Protein AF-A0A7C2LN45-F1 (afdb_monomer_lite)

Foldseek 3Di:
DDPPVPPPPPPDLQLLLVQEPPSDPVRSQVQLVVQLVCCVPVVDQQDDDDPDDRSSSSSSVCSNVVSDHDDDPPCDPVNVVVVVVVVVD

Structure (mmCIF, N/CA/C/O backbone):
data_AF-A0A7C2LN45-F1
#
_entry.id   AF-A0A7C2LN45-F1
#
loop_
_atom_site.group_PDB
_atom_site.id
_atom_site.type_symbol
_atom_site.label_atom_id
_atom_site.label_alt_id
_atom_site.label_comp_id
_atom_site.label_asym_id
_atom_site.label_entity_id
_atom_site.label_seq_id
_atom_site.pdbx_PDB_ins_code
_atom_site.Cartn_x
_atom_site.Cartn_y
_atom_site.Cartn_z
_atom_site.occupancy
_atom_site.B_iso_or_equiv
_atom_site.auth_seq_id
_atom_site.auth_comp_id
_atom_site.auth_asym_id
_atom_site.auth_atom_id
_atom_site.pdbx_PDB_model_num
ATOM 1 N N . MET A 1 1 ? -1.349 -33.073 7.906 1.00 39.97 1 MET A N 1
ATOM 2 C CA . MET A 1 1 ? -1.950 -32.438 6.719 1.00 39.97 1 MET A CA 1
ATOM 3 C C . MET A 1 1 ? -1.407 -31.032 6.661 1.00 39.97 1 MET A C 1
ATOM 5 O O . MET A 1 1 ? -1.893 -30.151 7.359 1.00 39.97 1 MET A O 1
ATOM 9 N N . ASP A 1 2 ? -0.293 -30.899 5.957 1.00 44.22 2 ASP A N 1
ATOM 10 C CA . ASP A 1 2 ? 0.519 -29.695 5.879 1.00 44.22 2 ASP A CA 1
ATOM 11 C C . ASP A 1 2 ? -0.296 -28.500 5.373 1.00 44.22 2 ASP A C 1
ATOM 13 O O . ASP A 1 2 ? -0.731 -28.471 4.223 1.00 44.22 2 ASP A O 1
ATOM 17 N N . ASN A 1 3 ? -0.471 -27.479 6.216 1.00 44.25 3 ASN A N 1
ATOM 18 C CA . ASN A 1 3 ? -1.025 -26.175 5.828 1.00 44.25 3 ASN A CA 1
ATOM 19 C C . ASN A 1 3 ? 0.025 -25.346 5.052 1.00 44.25 3 ASN A C 1
ATOM 21 O O . ASN A 1 3 ? 0.262 -24.172 5.322 1.00 44.25 3 ASN A O 1
ATOM 25 N N . LEU A 1 4 ? 0.654 -25.971 4.052 1.00 43.62 4 LEU A N 1
ATOM 26 C CA . LEU A 1 4 ? 1.650 -25.407 3.129 1.00 43.62 4 LEU A CA 1
ATOM 27 C C . LEU A 1 4 ? 1.078 -24.322 2.190 1.00 43.62 4 LEU A C 1
ATOM 29 O O . LEU A 1 4 ? 1.799 -23.770 1.365 1.00 43.62 4 LEU A O 1
ATOM 33 N N . LEU A 1 5 ? -0.207 -23.978 2.326 1.00 42.09 5 LEU A N 1
ATOM 34 C CA . LEU A 1 5 ? -0.905 -22.961 1.532 1.00 42.09 5 LEU A CA 1
ATOM 35 C C . LEU A 1 5 ? -0.910 -21.562 2.170 1.00 42.09 5 LEU A C 1
ATOM 37 O O . LEU A 1 5 ? -1.476 -20.639 1.589 1.00 42.09 5 LEU A O 1
ATOM 41 N N . GLN A 1 6 ? -0.236 -21.360 3.310 1.00 42.16 6 GLN A N 1
ATOM 42 C CA . GLN A 1 6 ? -0.074 -20.036 3.937 1.00 42.16 6 GLN A CA 1
ATOM 43 C C . GLN A 1 6 ? 0.708 -19.016 3.077 1.00 42.16 6 GLN A C 1
ATOM 45 O O . GLN A 1 6 ? 0.838 -17.866 3.481 1.00 42.16 6 GLN A O 1
ATOM 50 N N . ASN A 1 7 ? 1.226 -19.409 1.906 1.00 47.97 7 ASN A N 1
ATOM 51 C CA . ASN A 1 7 ? 2.242 -18.649 1.177 1.00 47.97 7 ASN A CA 1
ATOM 52 C C . ASN A 1 7 ? 1.979 -18.453 -0.324 1.00 47.97 7 ASN A C 1
ATOM 54 O O . ASN A 1 7 ? 2.913 -18.197 -1.084 1.00 47.97 7 ASN A O 1
ATOM 58 N N . ILE A 1 8 ? 0.722 -18.482 -0.780 1.00 57.19 8 ILE A N 1
ATOM 59 C CA . ILE A 1 8 ? 0.410 -17.658 -1.957 1.00 57.19 8 ILE A CA 1
ATOM 60 C C . ILE A 1 8 ? 0.478 -16.220 -1.441 1.00 57.19 8 ILE A C 1
ATOM 62 O O . ILE A 1 8 ? -0.483 -15.755 -0.833 1.00 57.19 8 ILE A O 1
ATOM 66 N N . LEU A 1 9 ? 1.639 -15.564 -1.591 1.00 72.56 9 LEU A N 1
ATOM 67 C CA . LEU A 1 9 ? 1.828 -14.149 -1.257 1.00 72.56 9 LEU A CA 1
ATOM 68 C C . LEU A 1 9 ? 0.747 -13.352 -1.991 1.00 72.56 9 LEU A C 1
ATOM 70 O O . LEU A 1 9 ? 0.862 -13.067 -3.181 1.00 72.56 9 LEU A O 1
ATOM 74 N N . TYR A 1 10 ? -0.338 -13.051 -1.292 1.00 81.00 10 TYR A N 1
ATOM 75 C CA . TYR A 1 10 ? -1.390 -12.186 -1.775 1.00 81.00 10 TYR A CA 1
ATOM 76 C C . TYR A 1 10 ? -1.234 -10.834 -1.070 1.00 81.00 10 TYR A C 1
ATOM 78 O O . TYR A 1 10 ? -1.092 -10.809 0.151 1.00 81.00 10 TYR A O 1
ATOM 86 N N . PRO A 1 11 ? -1.296 -9.717 -1.806 1.00 89.38 11 PRO A N 1
ATOM 87 C CA . PRO A 1 11 ? -1.259 -9.651 -3.266 1.00 89.38 11 PRO A CA 1
ATOM 88 C C . PRO A 1 11 ? 0.111 -10.085 -3.837 1.00 89.38 11 PRO A C 1
ATOM 90 O O . PRO A 1 11 ? 1.12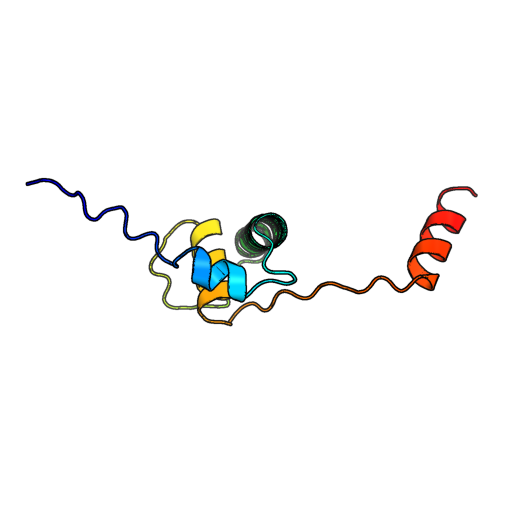5 -9.899 -3.160 1.00 89.38 11 PRO A O 1
ATOM 93 N N . PRO A 1 12 ? 0.175 -10.626 -5.071 1.00 92.31 12 PRO A N 1
ATOM 94 C CA . PRO A 1 12 ? 1.445 -11.017 -5.685 1.00 92.31 12 PRO A CA 1
ATOM 95 C C . PRO A 1 12 ? 2.404 -9.829 -5.808 1.00 92.31 12 PRO A C 1
ATOM 97 O O . PRO A 1 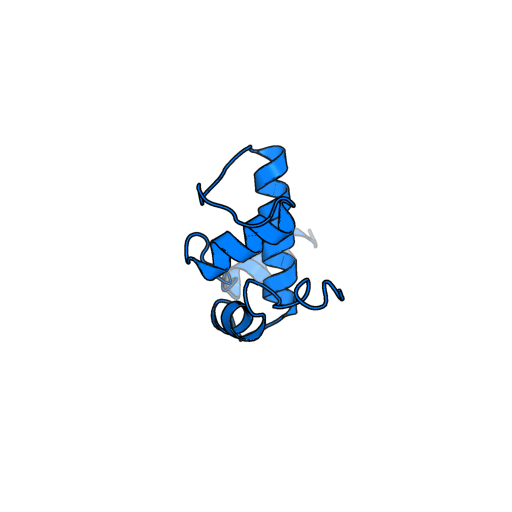12 ? 2.019 -8.762 -6.297 1.00 92.31 12 PRO A O 1
ATOM 100 N N . LEU A 1 13 ? 3.659 -10.019 -5.391 1.00 90.75 13 LEU A N 1
ATOM 101 C CA . LEU A 1 13 ? 4.653 -8.944 -5.336 1.00 90.75 13 LEU A CA 1
ATOM 102 C C . LEU A 1 13 ? 4.923 -8.319 -6.711 1.00 90.75 13 LEU A C 1
ATOM 104 O O . LEU A 1 13 ? 5.007 -7.098 -6.805 1.00 90.75 13 LEU A O 1
ATOM 108 N N . ASP A 1 14 ? 5.020 -9.127 -7.767 1.00 91.81 14 ASP A N 1
ATOM 109 C CA . ASP A 1 14 ? 5.307 -8.622 -9.116 1.00 91.81 14 ASP A CA 1
ATOM 110 C C . ASP A 1 14 ? 4.196 -7.681 -9.606 1.00 91.81 14 ASP A C 1
ATOM 112 O O . ASP A 1 14 ? 4.476 -6.573 -10.062 1.00 91.81 14 ASP A O 1
ATOM 116 N N . VAL A 1 15 ? 2.929 -8.043 -9.367 1.00 94.06 15 VAL A N 1
ATOM 117 C CA . VAL A 1 15 ? 1.777 -7.189 -9.699 1.00 94.06 15 VAL A CA 1
ATOM 118 C C . VAL A 1 15 ? 1.794 -5.896 -8.885 1.00 94.06 15 VAL A C 1
ATOM 120 O O . VAL A 1 15 ? 1.482 -4.830 -9.409 1.00 94.06 15 VAL A O 1
ATOM 123 N N . LEU A 1 16 ? 2.160 -5.955 -7.600 1.00 94.12 16 LEU A N 1
ATOM 124 C CA . LEU A 1 16 ? 2.286 -4.756 -6.764 1.00 94.12 16 LEU A CA 1
ATOM 125 C C . LEU A 1 16 ? 3.392 -3.824 -7.263 1.00 94.12 16 LEU A C 1
ATOM 127 O O . LEU A 1 16 ? 3.218 -2.607 -7.249 1.00 94.12 16 LEU A O 1
ATOM 131 N N . ILE A 1 17 ? 4.519 -4.382 -7.701 1.00 93.81 17 ILE A N 1
ATOM 132 C CA . ILE A 1 17 ? 5.653 -3.620 -8.221 1.00 93.81 17 ILE A CA 1
ATOM 133 C C . ILE A 1 17 ? 5.261 -2.863 -9.498 1.00 93.81 17 ILE A C 1
ATOM 135 O O . ILE A 1 17 ? 5.574 -1.682 -9.615 1.00 93.81 17 ILE A O 1
ATOM 139 N N . GLU A 1 18 ? 4.508 -3.481 -10.408 1.00 95.06 18 GLU A N 1
ATOM 140 C CA . GLU A 1 18 ? 4.016 -2.822 -11.631 1.00 95.06 18 GLU A CA 1
ATOM 141 C C . GLU A 1 18 ? 3.055 -1.650 -11.356 1.00 95.06 18 GLU A C 1
ATOM 143 O O . GLU A 1 18 ? 2.857 -0.776 -12.202 1.00 95.06 18 GLU A O 1
ATOM 148 N N . LYS A 1 19 ? 2.441 -1.601 -10.165 1.00 93.75 19 LYS A N 1
ATOM 149 C CA . LYS A 1 19 ? 1.541 -0.510 -9.752 1.00 93.75 19 LYS A CA 1
ATOM 150 C C . LYS A 1 19 ? 2.278 0.717 -9.226 1.00 93.75 19 LYS A C 1
ATOM 152 O O . LYS A 1 19 ? 1.630 1.747 -9.008 1.00 93.75 19 LYS A O 1
ATOM 157 N N . VAL A 1 20 ? 3.587 0.630 -8.977 1.00 92.31 20 VAL A N 1
ATOM 158 C CA . VAL A 1 20 ? 4.351 1.722 -8.364 1.00 92.31 20 VAL A CA 1
ATOM 159 C C . VAL A 1 20 ? 5.325 2.376 -9.344 1.00 92.31 20 VAL A C 1
ATOM 161 O O . VAL A 1 20 ? 5.859 1.714 -10.232 1.00 92.31 20 VAL A O 1
ATOM 164 N N . PRO A 1 21 ? 5.604 3.684 -9.190 1.00 90.62 21 PRO A N 1
ATOM 165 C CA . PRO A 1 21 ? 6.570 4.374 -10.033 1.00 90.62 21 PRO A CA 1
ATOM 166 C C . PRO A 1 21 ? 7.931 3.671 -10.082 1.00 90.62 21 PRO A C 1
ATOM 168 O O . PRO A 1 21 ? 8.466 3.245 -9.054 1.00 90.62 21 PRO A O 1
ATOM 171 N N . TYR A 1 22 ? 8.485 3.589 -11.294 1.00 91.38 22 TYR A N 1
ATOM 172 C CA . TYR A 1 22 ? 9.773 2.956 -11.593 1.00 91.38 22 TYR A CA 1
ATOM 173 C C . TYR A 1 22 ? 9.885 1.489 -11.169 1.00 91.38 22 TYR A C 1
ATOM 175 O O . TYR A 1 22 ? 11.001 1.004 -10.997 1.00 91.38 22 TYR A O 1
ATOM 183 N N . ASN A 1 23 ? 8.763 0.790 -10.962 1.00 91.94 23 ASN A N 1
ATOM 184 C CA . ASN A 1 23 ? 8.756 -0.602 -10.512 1.00 91.94 23 ASN A CA 1
ATOM 185 C C . ASN A 1 23 ? 9.642 -0.809 -9.264 1.00 91.94 23 ASN A C 1
ATOM 187 O O . ASN A 1 23 ? 10.339 -1.814 -9.108 1.00 91.94 23 ASN A O 1
ATOM 191 N N . SER A 1 24 ? 9.664 0.185 -8.370 1.00 92.44 24 SER A N 1
ATOM 192 C CA . SER A 1 24 ? 10.593 0.214 -7.244 1.00 92.44 24 SER A CA 1
ATOM 193 C C . SER A 1 24 ? 9.990 -0.414 -5.991 1.00 92.44 24 SER A C 1
ATOM 195 O O . SER A 1 24 ? 9.058 0.121 -5.386 1.00 92.44 24 SER A O 1
ATOM 197 N N . ARG A 1 25 ? 10.604 -1.506 -5.518 1.00 93.12 25 ARG A N 1
ATOM 198 C CA . ARG A 1 25 ? 10.256 -2.143 -4.234 1.00 93.12 25 ARG A CA 1
ATOM 199 C C . ARG A 1 25 ? 10.345 -1.169 -3.060 1.00 93.12 25 ARG A C 1
ATOM 201 O O . ARG A 1 25 ? 9.488 -1.187 -2.184 1.00 93.12 25 ARG A O 1
ATOM 208 N N . PHE A 1 26 ? 11.340 -0.284 -3.063 1.00 92.69 26 PHE A N 1
ATOM 209 C CA . PHE A 1 26 ? 11.493 0.733 -2.021 1.00 92.69 26 PHE A CA 1
ATOM 210 C C . PHE A 1 26 ? 10.316 1.711 -2.001 1.00 92.69 26 PHE A C 1
ATOM 212 O O . PHE A 1 26 ? 9.812 2.048 -0.930 1.00 92.69 26 PHE A O 1
ATOM 219 N N . VAL A 1 27 ? 9.844 2.139 -3.177 1.00 93.62 27 VAL A N 1
ATOM 220 C CA . VAL A 1 27 ? 8.669 3.014 -3.291 1.00 93.62 27 VAL A CA 1
ATOM 221 C C . VAL A 1 27 ? 7.419 2.296 -2.791 1.00 93.62 27 VAL A C 1
ATOM 223 O O . VAL A 1 27 ? 6.668 2.880 -2.012 1.00 93.62 27 VAL A O 1
ATOM 226 N N . LEU A 1 28 ? 7.227 1.029 -3.172 1.00 95.12 28 LEU A N 1
ATOM 227 C CA . LEU A 1 28 ? 6.117 0.202 -2.694 1.00 95.12 28 LEU A CA 1
ATOM 228 C C . LEU A 1 28 ? 6.108 0.093 -1.163 1.00 95.12 28 LEU A C 1
ATOM 230 O O . LEU A 1 28 ? 5.095 0.401 -0.536 1.00 95.12 28 LEU A O 1
ATOM 234 N N . ILE A 1 29 ? 7.240 -0.285 -0.561 1.00 95.00 29 ILE A N 1
ATOM 235 C CA . ILE A 1 29 ? 7.355 -0.490 0.889 1.00 95.00 29 ILE A CA 1
ATOM 236 C C . ILE A 1 29 ? 7.058 0.805 1.647 1.00 95.00 29 ILE A C 1
ATOM 238 O O . ILE A 1 29 ? 6.242 0.806 2.572 1.00 95.00 29 ILE A O 1
ATOM 242 N N . ASN A 1 30 ? 7.671 1.915 1.232 1.00 95.25 30 ASN A N 1
ATOM 243 C CA . ASN A 1 30 ? 7.474 3.209 1.880 1.00 95.25 30 ASN A CA 1
ATOM 244 C C . ASN A 1 30 ? 6.040 3.724 1.716 1.00 95.25 30 ASN A C 1
ATOM 246 O O . ASN A 1 30 ? 5.458 4.253 2.666 1.00 95.25 30 ASN A O 1
ATOM 250 N N . ALA A 1 31 ? 5.444 3.551 0.535 1.00 94.75 31 ALA A N 1
ATOM 251 C CA . ALA A 1 31 ? 4.064 3.947 0.292 1.00 94.75 31 ALA A CA 1
ATOM 252 C C . ALA A 1 31 ? 3.080 3.131 1.141 1.00 94.75 31 ALA A C 1
ATOM 254 O O . ALA A 1 31 ? 2.199 3.718 1.771 1.00 94.75 31 ALA A O 1
ATOM 255 N N . ALA A 1 32 ? 3.260 1.809 1.218 1.00 95.31 32 ALA A N 1
ATOM 256 C CA . ALA A 1 32 ? 2.442 0.929 2.048 1.00 95.31 32 ALA A CA 1
ATOM 257 C C . ALA A 1 32 ? 2.568 1.274 3.541 1.00 95.31 32 ALA A C 1
ATOM 259 O O . ALA A 1 32 ? 1.556 1.416 4.225 1.00 95.31 32 ALA A O 1
ATOM 260 N N . ALA A 1 33 ? 3.785 1.528 4.036 1.00 96.00 33 ALA A N 1
ATOM 261 C CA . ALA A 1 33 ? 4.013 1.944 5.421 1.00 96.00 33 ALA A CA 1
ATOM 262 C C . ALA A 1 33 ? 3.342 3.293 5.740 1.00 96.00 33 ALA A C 1
ATOM 264 O O . ALA A 1 33 ? 2.588 3.413 6.711 1.00 96.00 33 ALA A O 1
ATOM 265 N N . LYS A 1 34 ? 3.538 4.305 4.881 1.00 95.31 34 LYS A N 1
ATOM 266 C CA . LYS A 1 34 ? 2.883 5.618 5.012 1.00 95.31 34 LYS A CA 1
ATOM 267 C C . LYS A 1 34 ? 1.362 5.491 4.966 1.00 95.31 34 LYS A C 1
ATOM 269 O O . LYS A 1 34 ? 0.645 6.223 5.657 1.00 95.31 34 LYS A O 1
ATOM 274 N N . ARG A 1 35 ? 0.849 4.576 4.145 1.00 95.50 35 ARG A N 1
ATOM 275 C CA . ARG A 1 35 ? -0.584 4.337 4.034 1.00 95.50 35 ARG A CA 1
ATOM 276 C C . ARG A 1 35 ? -1.150 3.665 5.281 1.00 95.50 35 ARG A C 1
ATOM 278 O O . ARG A 1 35 ? -2.172 4.141 5.777 1.00 95.50 35 ARG A O 1
ATOM 285 N N . ALA A 1 36 ? -0.485 2.634 5.793 1.00 95.75 36 ALA A N 1
ATOM 286 C CA . ALA A 1 36 ? -0.862 1.934 7.017 1.00 95.75 36 ALA A CA 1
ATOM 287 C C . ALA A 1 36 ? -0.924 2.894 8.211 1.00 95.75 36 ALA A C 1
ATOM 289 O O . ALA A 1 36 ? -1.923 2.917 8.926 1.00 95.75 36 ALA A O 1
ATOM 290 N N . LYS A 1 37 ? 0.083 3.768 8.353 1.00 95.88 37 LYS A N 1
ATOM 291 C CA . LYS A 1 37 ? 0.098 4.828 9.371 1.00 95.88 37 LYS A CA 1
ATOM 292 C C . LYS A 1 37 ? -1.132 5.736 9.275 1.00 95.88 37 LYS A C 1
ATOM 294 O O . LYS A 1 37 ? -1.833 5.915 10.264 1.00 95.88 37 LYS A O 1
ATOM 299 N N . ASN A 1 38 ? -1.456 6.238 8.077 1.00 94.88 38 ASN A N 1
ATOM 300 C CA . ASN A 1 38 ? -2.674 7.035 7.879 1.00 94.88 38 ASN A CA 1
ATOM 301 C C . ASN A 1 38 ? -3.945 6.257 8.256 1.00 94.88 38 ASN A C 1
ATOM 303 O O . ASN A 1 38 ? -4.857 6.838 8.833 1.00 94.88 38 ASN A O 1
ATOM 307 N N . MET A 1 39 ? -4.002 4.959 7.940 1.00 94.50 39 MET A N 1
ATOM 308 C CA . MET A 1 39 ? -5.151 4.104 8.248 1.00 94.50 39 MET A CA 1
ATOM 309 C C . MET A 1 39 ? -5.375 4.000 9.763 1.00 94.50 39 MET A C 1
ATOM 311 O O . MET A 1 39 ? -6.510 4.097 10.219 1.00 94.50 39 MET A O 1
ATOM 315 N N . ILE A 1 40 ? -4.291 3.873 10.533 1.00 93.25 40 ILE A N 1
ATOM 316 C CA . ILE A 1 40 ? -4.315 3.832 12.000 1.00 93.25 40 ILE A CA 1
ATOM 317 C C . ILE A 1 40 ? -4.741 5.188 12.575 1.00 93.25 40 ILE A C 1
ATOM 319 O O . ILE A 1 40 ? -5.664 5.257 13.382 1.00 93.25 40 ILE A O 1
ATOM 323 N N . GLU A 1 41 ? -4.091 6.270 12.142 1.00 95.81 41 GLU A N 1
ATOM 324 C CA . GLU A 1 41 ? -4.264 7.602 12.736 1.00 95.81 41 GLU A CA 1
ATOM 325 C C . GLU A 1 41 ? -5.598 8.252 12.359 1.00 95.81 41 GLU A C 1
ATOM 327 O O . GLU A 1 41 ? -6.260 8.861 13.194 1.00 95.81 41 GLU A O 1
ATOM 332 N N . LYS A 1 42 ? -6.003 8.129 11.093 1.00 93.69 42 LYS A N 1
ATOM 333 C CA . LYS A 1 42 ? -7.164 8.838 10.535 1.00 93.69 42 LYS A CA 1
ATOM 334 C C . LYS A 1 42 ? -8.389 7.948 10.388 1.00 93.69 42 LYS A C 1
ATOM 336 O O . LYS A 1 42 ? -9.426 8.431 9.943 1.00 93.69 42 LYS A O 1
ATOM 341 N N . ARG A 1 43 ? -8.263 6.648 10.692 1.00 88.94 43 ARG A N 1
ATOM 342 C CA . ARG A 1 43 ? -9.302 5.622 10.475 1.00 88.94 43 ARG A CA 1
ATOM 343 C C . ARG A 1 43 ? -9.878 5.649 9.055 1.00 88.94 43 ARG A C 1
ATOM 345 O O . ARG A 1 43 ? -11.026 5.277 8.831 1.00 88.94 43 ARG A O 1
ATOM 352 N N . ASN A 1 44 ? -9.086 6.108 8.084 1.00 85.56 44 ASN A N 1
ATOM 353 C CA . ASN A 1 44 ? -9.528 6.260 6.709 1.00 85.56 44 ASN A CA 1
ATOM 354 C C . ASN A 1 44 ? -9.323 4.939 5.968 1.00 85.56 44 ASN A C 1
ATOM 356 O O . ASN A 1 44 ? -8.198 4.483 5.801 1.00 85.56 44 ASN A O 1
ATOM 360 N N . ILE A 1 45 ? -10.399 4.317 5.510 1.00 85.94 45 ILE A N 1
ATOM 361 C CA . ILE A 1 45 ? -10.358 3.032 4.810 1.00 85.94 45 ILE A CA 1
ATOM 362 C C . ILE A 1 45 ? -10.792 3.269 3.359 1.00 85.94 45 ILE A C 1
ATOM 364 O O . ILE A 1 45 ? -11.833 3.879 3.137 1.00 85.94 45 ILE A O 1
ATOM 368 N N . LEU A 1 46 ? -9.999 2.827 2.373 1.00 83.62 46 LEU A N 1
ATOM 369 C CA . LEU A 1 46 ? -10.310 3.009 0.942 1.00 83.62 46 LEU A CA 1
ATOM 370 C C . LEU A 1 46 ? -10.811 1.720 0.274 1.00 83.62 46 LEU A C 1
ATOM 372 O O . LEU A 1 46 ? -11.220 1.734 -0.891 1.00 83.62 46 LEU A O 1
ATOM 376 N N . HIS A 1 47 ? -10.777 0.602 0.996 1.00 79.62 47 HIS A N 1
ATOM 377 C CA . HIS A 1 47 ? -11.252 -0.695 0.541 1.00 79.62 47 HIS A CA 1
ATOM 378 C C . HIS A 1 47 ? -12.037 -1.391 1.656 1.00 79.62 47 HIS A C 1
ATOM 380 O O . HIS A 1 47 ? -11.612 -1.393 2.802 1.00 79.62 47 HIS A O 1
ATOM 386 N N . PHE A 1 48 ? -13.201 -1.955 1.338 1.00 75.94 48 PHE A N 1
ATOM 387 C CA . PHE A 1 48 ? -14.134 -2.458 2.355 1.00 75.94 48 PHE A CA 1
ATOM 388 C C . PHE A 1 48 ? -14.051 -3.977 2.574 1.00 75.94 48 PHE A C 1
ATOM 390 O O . PHE A 1 48 ? -14.510 -4.453 3.605 1.00 75.94 48 PHE A O 1
ATOM 397 N N . ASN A 1 49 ? -13.410 -4.720 1.660 1.00 85.19 49 ASN A N 1
ATOM 398 C CA . ASN A 1 49 ? -13.361 -6.189 1.668 1.00 85.19 49 ASN A CA 1
ATOM 399 C C . ASN A 1 49 ? -11.919 -6.715 1.717 1.00 85.19 49 ASN A C 1
ATOM 401 O O . ASN A 1 49 ? -11.489 -7.452 0.830 1.00 85.19 49 ASN A O 1
ATOM 405 N N . TYR A 1 50 ? -11.165 -6.313 2.741 1.00 87.12 50 TYR A N 1
ATOM 406 C CA . TYR A 1 50 ? -9.808 -6.821 2.942 1.00 87.12 50 TYR A CA 1
ATOM 407 C C . TYR A 1 50 ? -9.801 -8.316 3.210 1.00 87.12 50 TYR A C 1
ATOM 409 O O . TYR A 1 50 ? -10.605 -8.816 3.996 1.00 87.12 50 TYR A O 1
ATOM 417 N N . LYS A 1 51 ? -8.845 -9.011 2.599 1.00 87.81 51 LYS A N 1
ATOM 418 C CA . LYS A 1 51 ? -8.544 -10.401 2.944 1.00 87.81 51 LYS A CA 1
ATOM 419 C C . LYS A 1 51 ? -7.571 -10.498 4.115 1.00 87.81 51 LYS A C 1
ATOM 421 O O . LYS A 1 51 ? -7.506 -11.543 4.752 1.00 87.81 51 LYS A O 1
ATOM 426 N N . LEU A 1 52 ? -6.796 -9.441 4.360 1.00 86.19 52 LEU A N 1
ATOM 427 C CA . LEU A 1 52 ? -5.719 -9.415 5.340 1.00 86.19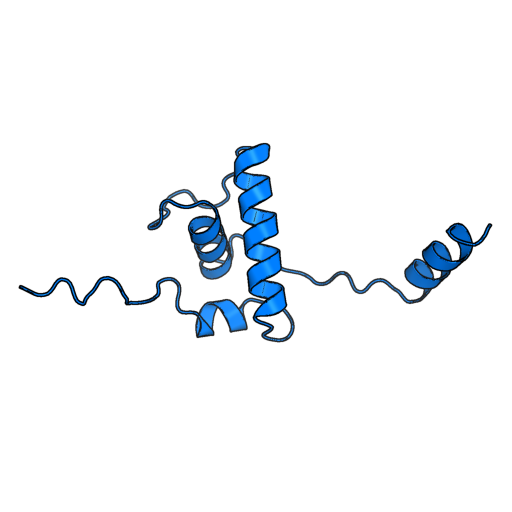 52 LEU A CA 1
ATOM 428 C C . LEU A 1 52 ? -6.025 -8.443 6.485 1.00 86.19 52 LEU A C 1
ATOM 430 O O . LEU A 1 52 ? -6.644 -7.389 6.313 1.00 86.19 52 LEU A O 1
ATOM 434 N N . ASP A 1 53 ? -5.561 -8.788 7.684 1.00 86.00 53 ASP A N 1
ATOM 435 C CA . ASP A 1 53 ? -5.934 -8.065 8.903 1.00 86.00 53 ASP A CA 1
ATOM 436 C C . ASP A 1 53 ? -4.994 -6.917 9.260 1.00 86.00 53 ASP A C 1
ATOM 438 O O . ASP A 1 53 ? -5.436 -5.895 9.792 1.00 86.00 53 ASP A O 1
ATOM 442 N N . LYS A 1 54 ? -3.698 -7.043 8.958 1.00 90.62 54 LYS A N 1
ATOM 443 C CA . LYS A 1 54 ? -2.721 -6.016 9.332 1.00 90.62 54 LYS A CA 1
ATOM 444 C C . LYS A 1 54 ? -2.864 -4.800 8.424 1.00 90.62 54 LYS A C 1
ATOM 446 O O . LYS A 1 54 ? -3.000 -4.921 7.212 1.00 90.62 54 LYS A O 1
ATOM 451 N N . PHE A 1 55 ? -2.736 -3.602 8.991 1.00 92.69 55 PHE A N 1
ATOM 452 C CA . PHE A 1 55 ? -2.855 -2.350 8.231 1.00 92.69 55 PHE A CA 1
ATOM 453 C C . PHE A 1 55 ? -1.875 -2.235 7.057 1.00 92.69 55 PHE A C 1
ATOM 455 O O . PHE A 1 55 ? -2.214 -1.637 6.039 1.00 92.69 55 PHE A O 1
ATOM 462 N N . TYR A 1 56 ? -0.674 -2.800 7.193 1.00 92.88 56 TYR A N 1
ATOM 463 C CA . TYR A 1 56 ? 0.299 -2.851 6.104 1.00 92.88 56 TYR A CA 1
ATOM 464 C C . TYR A 1 56 ? -0.200 -3.715 4.943 1.00 92.88 56 TYR A C 1
ATOM 466 O O . TYR A 1 56 ? -0.218 -3.268 3.800 1.00 92.88 56 TYR A O 1
ATOM 474 N N . ASP A 1 57 ? -0.696 -4.906 5.254 1.00 92.56 57 ASP A N 1
ATOM 475 C CA . ASP A 1 57 ? -1.241 -5.840 4.275 1.00 92.56 57 ASP A CA 1
ATOM 476 C C . ASP A 1 57 ? -2.471 -5.247 3.568 1.00 92.56 57 ASP A C 1
ATOM 478 O O . ASP A 1 57 ? -2.577 -5.270 2.343 1.00 92.56 57 ASP A O 1
ATOM 482 N N . ARG A 1 58 ? -3.344 -4.580 4.329 1.00 93.88 58 ARG A N 1
ATOM 483 C CA . ARG A 1 58 ? -4.483 -3.817 3.799 1.00 93.88 58 ARG A CA 1
ATOM 484 C C . ARG A 1 58 ? -4.049 -2.697 2.856 1.00 93.88 58 ARG A C 1
ATOM 486 O O . ARG A 1 58 ? -4.678 -2.477 1.826 1.00 93.88 58 ARG A O 1
ATOM 493 N N . ALA A 1 59 ? -2.958 -1.999 3.168 1.00 95.06 59 ALA A N 1
ATOM 494 C CA . ALA A 1 59 ? -2.405 -0.990 2.271 1.00 95.06 59 ALA A CA 1
ATOM 495 C C . ALA A 1 59 ? -1.907 -1.603 0.950 1.00 95.06 59 ALA A C 1
ATOM 497 O O . ALA A 1 59 ? -2.118 -1.008 -0.108 1.00 95.06 59 ALA A O 1
ATOM 498 N N . LEU A 1 60 ? -1.300 -2.794 0.985 1.00 94.81 60 LEU A N 1
ATOM 499 C CA . LEU A 1 60 ? -0.936 -3.525 -0.233 1.00 94.81 60 LEU A CA 1
ATOM 500 C C . LEU A 1 60 ? -2.177 -3.917 -1.043 1.00 94.81 60 LEU A C 1
ATOM 502 O O . LEU A 1 60 ? -2.185 -3.755 -2.261 1.00 94.81 60 LEU A O 1
ATOM 506 N N . GLU A 1 61 ? -3.254 -4.358 -0.390 1.00 95.00 6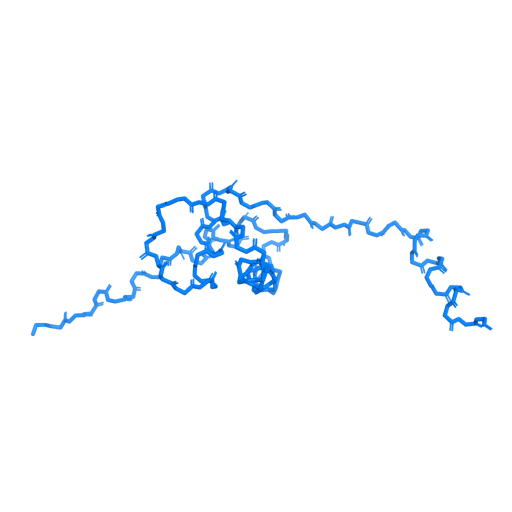1 GLU A N 1
ATOM 507 C CA . GLU A 1 61 ? -4.522 -4.646 -1.070 1.00 95.00 61 GLU A CA 1
ATOM 508 C C . GLU A 1 61 ? -5.137 -3.403 -1.727 1.00 95.00 61 GLU A C 1
ATOM 510 O O . GLU A 1 61 ? -5.618 -3.476 -2.859 1.00 95.00 61 GLU A O 1
ATOM 515 N N . GLU A 1 62 ? -5.093 -2.241 -1.070 1.00 95.00 62 GLU A N 1
ATOM 516 C CA . GLU A 1 62 ? -5.562 -0.989 -1.673 1.00 95.00 62 GLU A CA 1
ATOM 517 C C . GLU A 1 62 ? -4.759 -0.612 -2.930 1.00 95.00 62 GLU A C 1
ATOM 519 O O . GLU A 1 62 ? -5.342 -0.112 -3.896 1.00 95.00 62 GLU A O 1
ATOM 524 N N . ILE A 1 63 ? -3.444 -0.859 -2.942 1.00 94.81 63 ILE A N 1
ATOM 525 C CA . ILE A 1 63 ? -2.586 -0.654 -4.123 1.00 94.81 63 ILE A CA 1
ATOM 526 C C . ILE A 1 63 ? -2.965 -1.649 -5.226 1.00 94.81 63 ILE A C 1
ATOM 528 O O . ILE A 1 63 ? -3.208 -1.247 -6.365 1.00 94.81 63 ILE A O 1
ATOM 532 N N . TYR A 1 64 ? -3.079 -2.933 -4.883 1.00 95.00 64 TYR A N 1
ATOM 533 C CA . TYR A 1 64 ? -3.438 -4.003 -5.815 1.00 95.00 64 TYR A CA 1
ATOM 534 C C . TYR A 1 64 ? -4.781 -3.739 -6.516 1.00 95.00 64 TYR A C 1
ATOM 536 O O . TYR A 1 64 ? -4.878 -3.812 -7.743 1.00 95.00 64 TYR A O 1
ATOM 544 N N . HIS A 1 65 ? -5.799 -3.319 -5.757 1.00 94.31 65 HIS A N 1
ATOM 545 C CA . HIS A 1 65 ? -7.142 -3.000 -6.263 1.00 94.31 65 HIS A CA 1
ATOM 546 C C . HIS A 1 65 ? -7.276 -1.585 -6.855 1.00 94.31 65 HIS A C 1
ATOM 548 O O . HIS A 1 65 ? -8.389 -1.126 -7.123 1.00 94.31 65 HIS A O 1
ATOM 554 N N . ASN A 1 66 ? -6.162 -0.873 -7.072 1.00 92.56 66 ASN A N 1
ATOM 555 C CA . ASN A 1 66 ? -6.101 0.503 -7.590 1.00 92.56 66 ASN A CA 1
ATOM 556 C C . ASN A 1 66 ? -6.922 1.531 -6.781 1.00 92.56 66 ASN A C 1
ATOM 558 O O . ASN A 1 66 ? -7.324 2.567 -7.320 1.00 92.56 66 ASN A O 1
ATOM 562 N N . LYS A 1 67 ? -7.183 1.263 -5.497 1.00 94.06 67 LYS A N 1
ATOM 563 C CA . LYS A 1 67 ? -7.829 2.206 -4.566 1.00 94.06 67 LYS A CA 1
ATOM 564 C C . LYS A 1 67 ? -6.849 3.270 -4.080 1.00 94.06 67 LYS A C 1
ATOM 566 O O . LYS A 1 67 ? -7.259 4.389 -3.783 1.00 94.06 67 LYS A O 1
ATOM 571 N N . LEU A 1 68 ? -5.556 2.945 -4.074 1.00 90.75 68 LEU A N 1
ATOM 572 C CA . LEU A 1 68 ? -4.460 3.874 -3.835 1.00 90.75 68 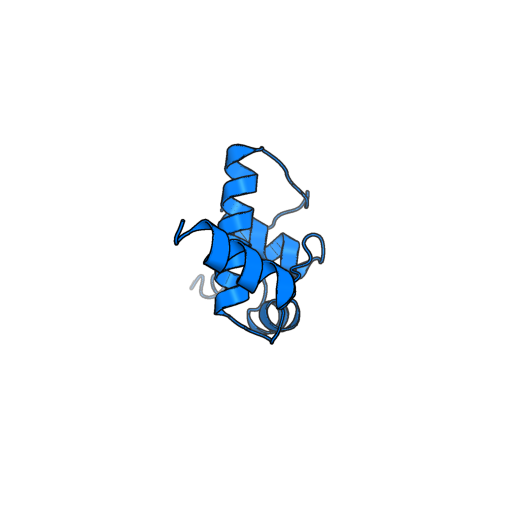LEU A CA 1
ATOM 573 C C . LEU A 1 68 ? -3.580 3.978 -5.088 1.00 90.75 68 LEU A C 1
ATOM 575 O O . LEU A 1 68 ? -3.095 2.970 -5.592 1.00 90.75 68 LEU A O 1
ATOM 579 N N . LYS A 1 69 ? -3.341 5.201 -5.576 1.00 89.88 69 LYS A N 1
ATOM 580 C CA . LYS A 1 69 ? -2.384 5.471 -6.662 1.00 89.88 69 LYS A CA 1
ATOM 581 C C . LYS A 1 69 ? -1.182 6.224 -6.113 1.00 89.88 69 LYS A C 1
ATOM 583 O O . LYS A 1 69 ? -1.339 7.300 -5.537 1.00 89.88 69 LYS A O 1
ATOM 588 N N . ILE A 1 70 ? 0.011 5.678 -6.320 1.00 89.56 70 ILE A N 1
ATOM 589 C CA . ILE A 1 70 ? 1.260 6.297 -5.876 1.00 89.56 70 ILE A CA 1
ATOM 590 C C . ILE A 1 70 ? 1.778 7.189 -6.999 1.00 89.56 70 ILE A C 1
ATOM 592 O O . ILE A 1 70 ? 1.992 6.737 -8.121 1.00 89.56 70 ILE A O 1
ATOM 596 N N . LYS A 1 71 ? 1.972 8.468 -6.689 1.00 86.62 71 LYS A N 1
ATOM 597 C CA . LYS A 1 71 ? 2.575 9.444 -7.593 1.00 86.62 71 LYS A CA 1
ATOM 598 C C . LYS A 1 71 ? 3.866 9.944 -6.973 1.00 86.62 71 LYS A C 1
ATOM 600 O O . LYS A 1 71 ? 3.922 10.190 -5.770 1.00 86.62 71 LYS A O 1
ATOM 605 N N . LEU A 1 72 ? 4.885 10.110 -7.803 1.00 78.50 72 LEU A N 1
ATOM 606 C CA . LEU A 1 72 ? 6.047 10.894 -7.427 1.00 78.50 72 LEU A CA 1
ATOM 607 C C . LEU A 1 72 ? 5.723 12.350 -7.708 1.00 78.50 72 LEU A C 1
ATOM 609 O O . LEU A 1 72 ? 5.376 12.699 -8.839 1.00 78.50 72 LEU A O 1
ATOM 613 N N . ASN A 1 73 ? 5.851 13.191 -6.688 1.00 72.75 73 ASN A N 1
ATOM 614 C CA . ASN A 1 73 ? 5.969 14.612 -6.940 1.00 72.75 73 ASN A CA 1
ATOM 615 C C . ASN A 1 73 ? 7.303 14.792 -7.658 1.00 72.75 73 ASN A C 1
ATOM 617 O O . ASN A 1 73 ? 8.360 14.522 -7.088 1.00 72.75 73 ASN A O 1
ATOM 621 N N . LYS A 1 74 ? 7.253 15.195 -8.929 1.00 65.00 74 LYS A N 1
ATOM 622 C CA . LYS A 1 74 ? 8.406 15.839 -9.545 1.00 65.00 74 LYS A CA 1
ATOM 623 C C . LYS A 1 74 ? 8.557 17.139 -8.774 1.00 65.00 74 LYS A C 1
ATOM 625 O O . LYS A 1 74 ? 7.819 18.077 -9.035 1.00 65.00 74 LYS A O 1
ATOM 630 N N . ILE A 1 75 ? 9.403 17.134 -7.750 1.00 63.50 75 ILE A N 1
ATOM 631 C CA . ILE A 1 75 ? 9.830 18.380 -7.131 1.00 63.50 75 ILE A CA 1
ATOM 632 C C . ILE A 1 75 ? 10.507 19.129 -8.271 1.00 63.50 75 ILE A C 1
ATOM 634 O O . ILE A 1 75 ? 11.481 18.631 -8.848 1.00 63.50 75 ILE A O 1
ATOM 638 N N . GLU A 1 76 ? 9.910 20.234 -8.699 1.00 62.75 76 GLU A N 1
ATOM 639 C CA . GLU A 1 76 ? 10.489 20.993 -9.789 1.00 62.75 76 GLU A CA 1
ATOM 640 C C . GLU A 1 76 ? 11.819 21.559 -9.294 1.00 62.75 76 GLU A C 1
ATOM 642 O O . GLU A 1 76 ? 11.992 21.852 -8.111 1.00 62.75 76 GLU A O 1
ATOM 647 N N . LYS A 1 77 ? 12.803 21.696 -10.188 1.00 62.88 77 LYS A N 1
ATOM 648 C CA . LYS A 1 77 ? 14.142 22.195 -9.826 1.00 62.88 77 LYS A CA 1
ATOM 649 C C . LYS A 1 77 ? 14.070 23.511 -9.028 1.00 62.88 77 LYS A C 1
ATOM 651 O O . LYS A 1 77 ? 14.935 23.777 -8.202 1.00 62.88 77 LYS A O 1
ATOM 656 N N . GLN A 1 78 ? 13.024 24.301 -9.267 1.00 65.62 78 GLN A N 1
ATOM 657 C CA . GLN A 1 78 ? 12.727 25.561 -8.592 1.00 65.62 78 GLN A CA 1
ATOM 658 C C . GLN A 1 78 ? 12.367 25.370 -7.107 1.00 65.62 78 GLN A C 1
ATOM 660 O O . GLN A 1 78 ? 12.862 26.121 -6.272 1.00 65.62 78 GLN A O 1
ATOM 665 N N . ASP A 1 79 ? 11.606 24.329 -6.761 1.00 71.81 79 ASP A N 1
ATOM 666 C CA . ASP A 1 79 ? 11.233 24.018 -5.375 1.00 71.81 79 ASP A CA 1
ATOM 667 C C . ASP A 1 79 ? 12.448 23.558 -4.555 1.00 71.81 79 ASP A C 1
ATOM 669 O O . ASP A 1 79 ? 12.601 23.946 -3.401 1.00 71.81 79 ASP A O 1
ATOM 673 N N . ILE A 1 80 ? 13.355 22.777 -5.163 1.00 73.56 80 ILE A N 1
ATOM 674 C CA . ILE A 1 80 ? 14.605 22.346 -4.508 1.00 73.56 80 ILE A CA 1
ATOM 675 C C . ILE A 1 80 ? 15.495 23.553 -4.211 1.00 73.56 80 ILE A C 1
ATOM 677 O O . ILE A 1 80 ? 16.018 23.679 -3.109 1.00 73.56 80 ILE A O 1
ATOM 681 N N . LEU A 1 81 ? 15.662 24.447 -5.191 1.00 72.00 81 LEU A N 1
ATOM 682 C CA . LEU A 1 81 ? 16.471 25.654 -5.023 1.00 72.00 81 LEU A CA 1
ATOM 683 C C . LEU A 1 81 ? 15.906 26.565 -3.932 1.00 72.00 81 LEU A C 1
ATOM 685 O O . LEU A 1 81 ? 16.680 27.123 -3.162 1.00 72.00 81 LEU A O 1
ATOM 689 N N . LYS A 1 82 ? 14.576 26.667 -3.834 1.00 76.31 82 LYS A N 1
ATOM 690 C CA . LYS A 1 82 ? 13.914 27.436 -2.783 1.00 76.31 82 LYS A CA 1
ATOM 691 C C . LYS A 1 82 ? 14.182 26.853 -1.392 1.00 76.31 82 LYS A C 1
ATOM 693 O O . LYS A 1 82 ? 14.641 27.584 -0.522 1.00 76.31 82 LYS A O 1
ATOM 698 N N . ILE A 1 83 ? 13.993 25.543 -1.213 1.00 77.00 83 ILE A N 1
ATOM 699 C CA . ILE A 1 83 ? 14.259 24.855 0.064 1.00 77.00 83 ILE A CA 1
ATOM 700 C C . ILE A 1 83 ? 15.723 25.038 0.489 1.00 77.00 83 ILE A C 1
ATOM 702 O O . ILE A 1 83 ? 15.994 25.422 1.622 1.00 77.00 83 ILE A O 1
ATOM 706 N N . LEU A 1 84 ? 16.668 24.840 -0.435 1.00 76.06 84 LEU A N 1
ATOM 707 C CA . LEU A 1 84 ? 18.096 25.007 -0.148 1.00 76.06 84 LEU A CA 1
ATOM 708 C C . LEU A 1 84 ? 18.473 26.462 0.151 1.00 76.06 84 LEU A C 1
ATOM 710 O O . LEU A 1 84 ? 19.396 26.701 0.917 1.00 76.06 84 LEU A O 1
ATOM 714 N N . SER A 1 85 ? 17.790 27.444 -0.439 1.00 75.50 85 SER A N 1
ATOM 715 C CA . SER A 1 85 ? 18.045 28.854 -0.123 1.00 75.50 85 SER A CA 1
ATOM 716 C C . SER A 1 85 ? 17.500 29.276 1.244 1.00 75.50 85 SER A C 1
ATOM 718 O O . SER A 1 85 ? 18.051 30.186 1.851 1.00 75.50 85 SER A O 1
ATOM 720 N N . GLU A 1 86 ? 16.445 28.618 1.730 1.00 71.44 86 GLU A N 1
ATOM 721 C CA . GLU A 1 86 ? 15.808 28.916 3.019 1.00 71.44 86 GLU A CA 1
ATOM 722 C C . GLU A 1 86 ? 16.511 28.223 4.203 1.00 71.44 86 GLU A C 1
ATOM 724 O O . GLU A 1 86 ? 16.439 28.726 5.316 1.00 71.44 86 GLU A O 1
ATOM 729 N N . GLU A 1 87 ? 17.225 27.109 3.990 1.00 65.25 87 GLU A N 1
ATOM 730 C CA . GLU A 1 87 ? 17.987 26.413 5.049 1.00 65.25 87 GLU A CA 1
ATOM 731 C C . GLU A 1 87 ? 19.359 27.043 5.370 1.00 65.25 87 GLU A C 1
ATOM 733 O O . GLU A 1 87 ? 19.962 26.706 6.389 1.00 65.25 87 GLU A O 1
ATOM 738 N N . TYR A 1 88 ? 19.866 27.941 4.518 1.00 58.25 88 TYR A N 1
ATOM 739 C CA . TYR A 1 88 ? 21.194 28.564 4.657 1.00 58.25 88 TYR A CA 1
ATOM 740 C C . TYR A 1 88 ? 21.153 30.080 4.953 1.00 58.25 88 TYR A C 1
ATOM 742 O O . TYR A 1 88 ? 22.184 30.749 4.835 1.00 58.25 88 TYR A O 1
ATOM 750 N N . LEU A 1 89 ? 19.992 30.615 5.350 1.00 51.53 89 LEU A N 1
ATOM 751 C CA . LEU A 1 89 ? 19.796 31.983 5.859 1.00 51.53 89 LEU A CA 1
ATOM 752 C C . LEU A 1 89 ? 19.413 31.953 7.342 1.00 51.53 89 LEU A C 1
ATOM 754 O O . LEU A 1 89 ? 19.933 32.817 8.083 1.00 51.53 89 LEU A O 1
#

pLDDT: mean 82.65, std 15.73, range [39.97, 96.0]

Sequence (89 aa):
MDNLLQNILYPPLDVLIEKVPYNSRFVLINAAAKRAKNMIEKRNILHFNYKLDKFYDRALEEIYHNKLKIKLNKIEKQDILKILSEEYL

Secondary structure (DSSP, 8-state):
---TTTTS-SS-HHHHHHTSGGG-HHHHHHHHHHHHHHHHHH---S-S--S--SHHHHHHHHHHTTSS--------HHHHHHHHHHTT-

Radius of gyration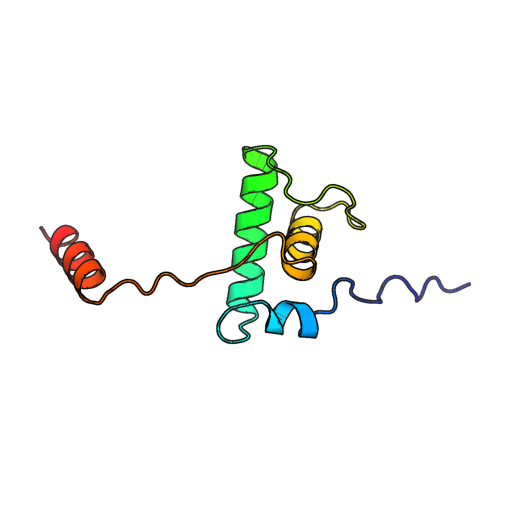: 17.21 Å; chains: 1; bounding box: 35×64×24 Å